Protein AF-A0A967M8I7-F1 (afdb_monomer)

Secondary structure (DSSP, 8-state):
-TTGGGS--SS-------HHHHHHHHHHHHHHHHHHHHHSPTT-EEEEEEEE--GGGHHHHHHHHHHHHHHHT-TT-EEEEEGGGTEEEEEEEE--SSHHHHHHHHHHHHHHHHHHH--

pLDDT: mean 92.65, std 6.09, range [58.19, 98.56]

Mean predicted aligned error: 4.39 Å

Solvent-accessible surface area (backbone atoms only — not comparable to full-atom values): 7204 Å² total; per-residue (Å²): 115,91,63,61,85,77,48,96,60,98,60,86,89,78,88,80,87,53,65,67,64,52,49,51,54,51,49,50,65,70,41,46,64,63,52,52,65,69,67,51,63,87,82,43,46,83,45,78,48,79,49,67,41,62,60,95,45,32,71,60,52,52,54,53,52,51,50,49,28,64,75,65,70,41,86,82,49,48,79,51,70,53,60,89,74,15,29,40,32,36,38,45,77,41,49,73,87,49,70,66,38,45,52,46,51,52,53,47,54,53,53,49,47,48,66,57,66,72,103

Foldseek 3Di:
DVCQVVDPDPDRDDDDPDPVVVVVVVCCVVCPLVVLVVVFDPQWDKDKDKAADDLVCLVVLVVVLVVLCVVLVQPSKDWDDDSVRRMIMIIGGAHDPDPSRVVSVVVSVVVNCCSRVVD

Structure (mmCIF, N/CA/C/O backbone):
data_AF-A0A967M8I7-F1
#
_entry.id   AF-A0A967M8I7-F1
#
loop_
_atom_site.group_PDB
_atom_site.id
_atom_site.type_symbol
_atom_site.label_atom_id
_atom_site.label_alt_id
_atom_site.label_comp_id
_atom_site.label_asym_id
_atom_site.label_entity_id
_atom_site.label_seq_id
_atom_site.pdbx_PDB_ins_code
_atom_site.Cartn_x
_atom_site.Cartn_y
_atom_site.Cartn_z
_atom_site.occupancy
_atom_site.B_iso_or_equiv
_atom_site.auth_seq_id
_atom_site.auth_comp_id
_atom_site.auth_asym_id
_atom_site.auth_atom_id
_atom_site.pdbx_PDB_model_num
ATOM 1 N N . GLU A 1 1 ? 10.145 -13.985 -18.633 1.00 61.84 1 GLU A N 1
ATOM 2 C CA . GLU A 1 1 ? 9.491 -13.583 -1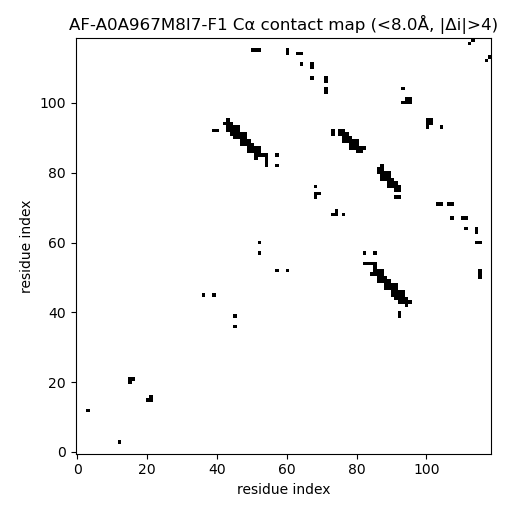9.901 1.00 61.84 1 GLU A CA 1
ATOM 3 C C . GLU A 1 1 ? 8.367 -14.521 -20.333 1.00 61.84 1 GLU A C 1
ATOM 5 O O . GLU A 1 1 ? 7.268 -14.030 -20.526 1.00 61.84 1 GLU A O 1
ATOM 10 N N . ARG A 1 2 ? 8.566 -15.848 -20.392 1.00 73.38 2 ARG A N 1
ATOM 11 C CA . ARG A 1 2 ? 7.523 -16.818 -20.810 1.00 73.38 2 ARG A CA 1
ATOM 12 C C . ARG A 1 2 ? 6.182 -16.768 -20.054 1.00 73.38 2 ARG A C 1
ATOM 14 O O . ARG A 1 2 ? 5.181 -17.173 -20.625 1.00 73.38 2 ARG A O 1
ATOM 21 N N . LEU A 1 3 ? 6.164 -16.286 -18.810 1.00 82.75 3 LEU A N 1
ATOM 22 C CA . LEU A 1 3 ? 4.946 -16.161 -17.995 1.00 82.75 3 LEU A CA 1
ATOM 23 C C . LEU A 1 3 ? 4.138 -14.888 -18.285 1.00 82.75 3 LEU A C 1
ATOM 25 O O . LEU A 1 3 ? 2.949 -14.850 -18.017 1.00 82.75 3 LEU A O 1
ATOM 29 N N . LEU A 1 4 ? 4.752 -13.826 -18.813 1.00 84.19 4 LEU A N 1
ATOM 30 C CA . LEU A 1 4 ? 4.060 -12.538 -18.963 1.00 84.19 4 LEU A CA 1
ATOM 31 C C . LEU A 1 4 ? 2.879 -12.592 -19.945 1.00 84.19 4 LEU A C 1
ATOM 33 O O . LEU A 1 4 ? 1.837 -12.037 -19.609 1.00 84.19 4 LEU A O 1
ATOM 37 N N . PRO A 1 5 ? 2.972 -13.290 -21.098 1.00 84.06 5 PRO A N 1
ATOM 38 C CA . PRO A 1 5 ? 1.846 -13.404 -22.024 1.00 84.06 5 PRO A CA 1
ATOM 39 C C . PRO A 1 5 ? 0.656 -14.196 -21.471 1.00 84.06 5 PRO A C 1
ATOM 41 O O . PRO A 1 5 ? -0.424 -14.132 -22.045 1.00 84.06 5 PRO A O 1
ATOM 44 N N . THR A 1 6 ? 0.844 -14.972 -20.396 1.00 88.38 6 THR A N 1
ATOM 45 C CA . THR A 1 6 ? -0.225 -15.782 -19.792 1.00 88.38 6 THR A CA 1
ATOM 46 C C . THR A 1 6 ? -0.951 -15.056 -18.662 1.00 88.38 6 THR A C 1
ATOM 48 O O . THR A 1 6 ? -1.924 -15.586 -18.133 1.00 88.38 6 THR A O 1
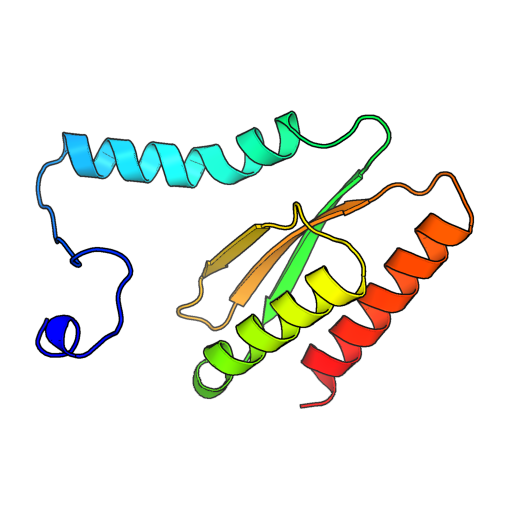ATOM 51 N N . LEU A 1 7 ? -0.473 -13.876 -18.253 1.00 89.31 7 LEU A N 1
ATOM 52 C CA . LEU A 1 7 ? -1.078 -13.097 -17.177 1.00 89.31 7 LEU A CA 1
ATOM 53 C C . LEU A 1 7 ? -2.129 -12.122 -17.736 1.00 89.31 7 LEU A C 1
ATOM 55 O O . LEU A 1 7 ? -1.903 -11.524 -18.791 1.00 89.31 7 LEU A O 1
ATOM 59 N N . PRO A 1 8 ? -3.251 -11.903 -17.027 1.00 91.00 8 PRO A N 1
ATOM 60 C CA . PRO A 1 8 ? -4.276 -10.937 -17.413 1.00 91.00 8 PRO A CA 1
ATOM 61 C C . PRO A 1 8 ? -3.824 -9.508 -17.069 1.00 91.00 8 PRO A C 1
ATOM 63 O O . PRO A 1 8 ? -4.298 -8.894 -16.116 1.00 91.00 8 PRO A O 1
ATOM 66 N N . LEU A 1 9 ? -2.845 -8.988 -17.806 1.00 90.00 9 LEU A N 1
ATOM 67 C CA . LEU A 1 9 ? -2.299 -7.652 -17.574 1.00 90.00 9 LEU A CA 1
ATOM 68 C C . LEU A 1 9 ? -3.213 -6.570 -18.170 1.00 90.00 9 LEU A C 1
ATOM 70 O O . LEU A 1 9 ? -3.721 -6.723 -19.278 1.00 90.00 9 LEU A O 1
ATOM 74 N N . LEU A 1 10 ? -3.352 -5.436 -17.473 1.00 90.81 10 LEU A N 1
ATOM 75 C CA . LEU A 1 10 ? -4.072 -4.257 -17.985 1.00 90.81 10 LEU A CA 1
ATOM 76 C C . LEU A 1 10 ? -3.386 -3.623 -19.208 1.00 90.81 10 LEU A C 1
ATOM 78 O O . LEU A 1 10 ? -4.036 -2.965 -20.015 1.00 90.81 10 LEU A O 1
ATOM 82 N N . ALA A 1 11 ? -2.072 -3.809 -19.333 1.00 90.06 11 ALA A N 1
ATOM 83 C CA . ALA A 1 11 ? -1.262 -3.360 -20.457 1.00 90.06 11 ALA A CA 1
ATOM 84 C C . ALA A 1 11 ? -0.100 -4.344 -20.695 1.00 90.06 11 ALA A C 1
ATOM 86 O O . ALA A 1 11 ? 0.299 -5.047 -19.759 1.00 90.06 11 ALA A O 1
ATOM 87 N N . PRO A 1 12 ? 0.475 -4.402 -21.911 1.00 88.38 12 PRO A N 1
ATOM 88 C CA . PRO A 1 12 ? 1.631 -5.248 -22.192 1.00 88.38 12 PRO A CA 1
ATOM 89 C C . PRO A 1 12 ? 2.807 -4.973 -21.243 1.00 88.38 12 PRO A C 1
ATOM 91 O O . PRO A 1 12 ? 3.179 -3.824 -21.006 1.00 88.38 12 PRO A O 1
ATOM 94 N N . ALA A 1 13 ? 3.425 -6.035 -20.718 1.00 89.56 13 ALA A N 1
ATOM 95 C CA . ALA A 1 13 ? 4.651 -5.915 -19.935 1.00 89.56 13 ALA A CA 1
ATOM 96 C C . ALA A 1 13 ? 5.847 -5.634 -20.859 1.00 89.56 13 ALA A C 1
ATOM 98 O O . ALA A 1 13 ? 6.354 -6.534 -21.527 1.00 89.56 13 ALA A O 1
ATOM 99 N N . GLU A 1 14 ? 6.307 -4.385 -20.876 1.00 88.19 14 GLU A N 1
ATOM 100 C CA . GLU A 1 14 ? 7.467 -3.948 -21.655 1.00 88.19 14 GLU A CA 1
ATOM 101 C C . GLU A 1 14 ? 8.710 -3.799 -20.771 1.00 88.19 14 GLU A C 1
ATOM 103 O O . GLU A 1 14 ? 8.727 -3.019 -19.816 1.00 88.19 14 GLU A O 1
ATOM 108 N N . PHE A 1 15 ? 9.791 -4.493 -21.126 1.00 89.81 15 PHE A N 1
ATOM 109 C CA . PHE A 1 15 ? 11.107 -4.231 -20.546 1.00 89.81 15 PHE A CA 1
ATOM 110 C C . PHE A 1 15 ? 11.815 -3.124 -21.325 1.00 89.81 15 PHE A C 1
ATOM 112 O O . PHE A 1 15 ? 11.762 -3.084 -22.552 1.00 89.81 15 PHE A O 1
ATOM 119 N N . THR A 1 16 ? 12.529 -2.247 -20.619 1.00 92.44 16 THR A N 1
ATOM 120 C CA . THR A 1 16 ? 13.294 -1.163 -21.244 1.00 92.44 16 THR A CA 1
ATOM 121 C C . THR A 1 16 ? 14.725 -1.094 -20.719 1.00 92.44 16 THR A C 1
ATOM 123 O O . THR A 1 16 ? 14.982 -1.277 -19.527 1.00 92.44 16 THR A O 1
ATOM 126 N N . ARG A 1 17 ? 15.660 -0.803 -21.630 1.00 96.25 17 ARG A N 1
ATOM 127 C CA . ARG A 1 17 ? 17.057 -0.442 -21.336 1.00 96.25 17 ARG A CA 1
ATOM 128 C C . ARG A 1 17 ? 17.348 1.044 -21.580 1.00 96.25 17 ARG A C 1
ATOM 130 O O . ARG A 1 17 ? 18.488 1.462 -21.426 1.00 96.25 17 ARG A O 1
ATOM 137 N N . ASP A 1 18 ? 16.338 1.819 -21.969 1.00 98.00 18 ASP A N 1
ATOM 138 C CA . ASP A 1 18 ? 16.449 3.265 -22.156 1.00 98.00 18 ASP A CA 1
ATOM 139 C C . ASP A 1 18 ? 16.615 3.959 -20.797 1.00 98.00 18 ASP A C 1
ATOM 141 O O . ASP A 1 18 ? 15.736 3.884 -19.931 1.00 98.00 18 ASP A O 1
ATOM 145 N N . ALA A 1 19 ? 17.753 4.630 -20.622 1.00 97.94 19 ALA A N 1
ATOM 146 C CA . ALA A 1 19 ? 18.118 5.307 -19.388 1.00 97.94 19 ALA A CA 1
ATOM 147 C C . ALA A 1 19 ? 17.147 6.443 -19.024 1.00 97.94 19 ALA A C 1
ATOM 149 O O . ALA A 1 19 ? 16.854 6.628 -17.841 1.00 97.94 19 ALA A O 1
ATOM 150 N N . GLU A 1 20 ? 16.606 7.175 -20.003 1.00 98.00 20 GLU A N 1
ATOM 151 C CA . GLU A 1 20 ? 15.661 8.266 -19.742 1.00 98.00 20 GLU A CA 1
ATOM 152 C C . GLU A 1 20 ? 14.324 7.715 -19.244 1.00 98.00 20 GLU A C 1
ATOM 154 O O . GLU A 1 20 ? 13.797 8.165 -18.219 1.00 98.00 20 GLU A O 1
ATOM 159 N N . ARG A 1 21 ? 13.810 6.666 -19.901 1.00 96.44 21 ARG A N 1
ATOM 160 C CA . ARG A 1 21 ? 12.573 5.986 -19.484 1.00 96.44 21 ARG A CA 1
ATOM 161 C C . ARG A 1 21 ? 12.716 5.355 -18.095 1.00 96.44 21 ARG A C 1
ATOM 163 O O . ARG A 1 21 ? 11.818 5.487 -17.263 1.00 96.44 21 ARG A O 1
ATOM 170 N N . GLN A 1 22 ? 13.855 4.725 -17.804 1.00 96.44 22 GLN A N 1
ATOM 171 C CA . GLN A 1 22 ? 14.155 4.194 -16.468 1.00 96.44 22 GLN A CA 1
ATOM 172 C C . GLN A 1 22 ? 14.207 5.301 -15.404 1.00 96.44 22 GLN A C 1
ATOM 174 O O . GLN A 1 22 ? 13.619 5.152 -14.328 1.00 96.44 22 GLN A O 1
ATOM 179 N N . ALA A 1 23 ? 14.863 6.428 -15.698 1.00 96.88 23 ALA A N 1
ATOM 180 C CA . ALA A 1 23 ? 14.935 7.567 -14.787 1.00 96.88 23 ALA A CA 1
ATOM 181 C C . ALA A 1 23 ? 13.545 8.157 -14.496 1.00 96.88 23 ALA 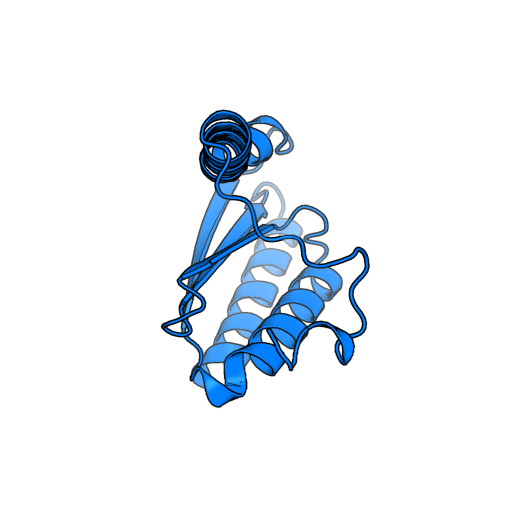A C 1
ATOM 183 O O . ALA A 1 23 ? 13.244 8.482 -13.343 1.00 96.88 23 ALA A O 1
ATOM 184 N N . ALA A 1 24 ? 12.673 8.235 -15.507 1.00 95.75 24 ALA A N 1
ATOM 185 C CA . ALA A 1 24 ? 11.291 8.676 -15.345 1.00 95.75 24 ALA A CA 1
ATOM 186 C C . ALA A 1 24 ? 10.499 7.759 -14.395 1.00 95.75 24 ALA A C 1
ATOM 188 O O . ALA A 1 24 ? 9.881 8.249 -13.448 1.00 95.75 24 ALA A O 1
ATOM 189 N N . PHE A 1 25 ? 10.578 6.433 -14.562 1.00 93.62 25 PHE A N 1
ATOM 190 C CA . PHE A 1 25 ? 9.939 5.489 -13.633 1.00 93.62 25 PHE A CA 1
ATOM 191 C C . PHE A 1 25 ? 10.479 5.614 -12.207 1.00 93.62 25 PHE A C 1
ATOM 193 O O . PHE A 1 25 ? 9.717 5.571 -11.238 1.00 93.62 25 PHE A O 1
ATOM 200 N N . TRP A 1 26 ? 11.786 5.839 -12.057 1.00 94.81 26 TRP A N 1
ATOM 201 C CA . TRP A 1 26 ? 12.386 6.043 -10.742 1.00 94.81 26 TRP A CA 1
ATOM 202 C C . TRP A 1 26 ? 11.921 7.336 -10.076 1.00 94.81 26 TRP A C 1
ATOM 204 O O . TRP A 1 26 ? 11.704 7.365 -8.863 1.00 94.81 26 TRP A O 1
ATOM 214 N N . ARG A 1 27 ? 11.714 8.393 -10.867 1.00 95.38 27 ARG A N 1
ATOM 215 C CA . ARG A 1 27 ? 11.122 9.645 -10.394 1.00 95.38 27 ARG A CA 1
ATOM 216 C C . ARG A 1 27 ? 9.688 9.435 -9.909 1.00 95.38 27 ARG A C 1
ATOM 218 O O . ARG A 1 27 ? 9.370 9.923 -8.831 1.00 95.38 27 ARG A O 1
ATOM 225 N N . VAL A 1 28 ? 8.864 8.681 -10.643 1.00 91.75 28 VAL A N 1
ATOM 226 C CA . VAL A 1 28 ? 7.495 8.334 -10.213 1.00 91.75 28 VAL A CA 1
ATOM 227 C C . VAL A 1 28 ? 7.523 7.576 -8.886 1.00 91.75 28 VAL A C 1
ATOM 229 O O . VAL A 1 28 ? 6.886 8.006 -7.929 1.00 91.75 28 VAL A O 1
ATOM 232 N N . ARG A 1 29 ? 8.330 6.510 -8.779 1.00 90.94 29 ARG A N 1
ATOM 233 C CA . ARG A 1 29 ? 8.444 5.725 -7.537 1.00 90.94 29 ARG A CA 1
ATOM 234 C C . ARG A 1 29 ? 8.859 6.585 -6.340 1.00 90.94 29 ARG A C 1
ATOM 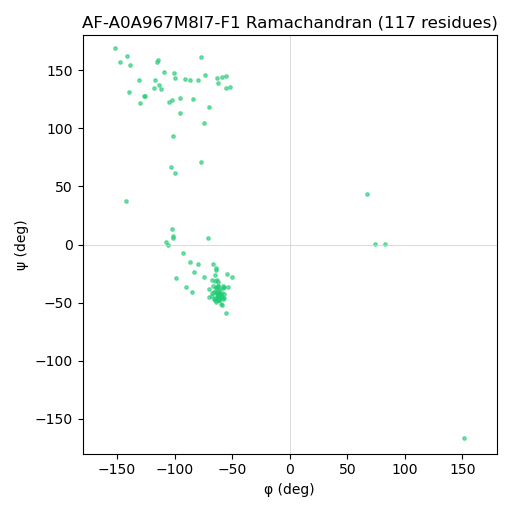236 O O . ARG A 1 29 ? 8.265 6.471 -5.275 1.00 90.94 29 ARG A O 1
ATOM 243 N N . LYS A 1 30 ? 9.873 7.445 -6.501 1.00 91.06 30 LYS A N 1
ATOM 244 C CA . LYS A 1 30 ? 10.340 8.351 -5.433 1.00 91.06 30 LYS A CA 1
ATOM 245 C C . LYS A 1 30 ? 9.316 9.432 -5.082 1.00 91.06 30 LYS A C 1
ATOM 247 O O . LYS A 1 30 ? 9.286 9.891 -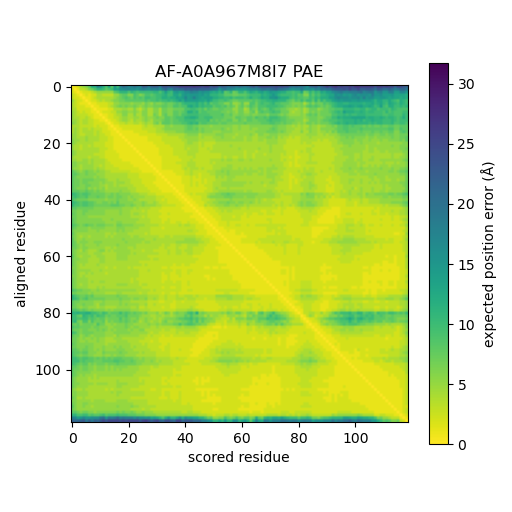3.946 1.00 91.06 30 LYS A O 1
ATOM 252 N N . GLY A 1 31 ? 8.518 9.855 -6.060 1.00 91.56 31 GLY A N 1
ATOM 253 C CA . GLY A 1 31 ? 7.503 10.890 -5.906 1.00 91.56 31 GLY A CA 1
ATOM 254 C C . GLY A 1 31 ? 6.205 10.408 -5.261 1.00 91.56 31 GLY A C 1
ATOM 255 O O . GLY A 1 31 ? 5.453 11.242 -4.777 1.00 91.56 31 GLY A O 1
ATOM 256 N N . LEU A 1 32 ? 5.950 9.097 -5.207 1.00 88.50 32 LEU A N 1
ATOM 257 C CA . LEU A 1 32 ? 4.662 8.548 -4.770 1.00 88.50 32 LEU A CA 1
ATOM 258 C C . LEU A 1 32 ? 4.239 9.040 -3.374 1.00 88.50 32 LEU A C 1
ATOM 260 O O . LEU A 1 32 ? 3.204 9.685 -3.237 1.00 88.50 32 LEU A O 1
ATOM 264 N N . ILE A 1 33 ? 5.062 8.788 -2.352 1.00 89.44 33 ILE A N 1
ATOM 265 C CA . ILE A 1 33 ? 4.773 9.177 -0.962 1.00 89.44 33 ILE A CA 1
ATOM 266 C C . ILE A 1 33 ? 4.577 10.697 -0.816 1.00 89.44 33 ILE A C 1
ATOM 268 O O . ILE A 1 33 ? 3.546 11.095 -0.273 1.00 89.44 33 ILE A O 1
ATOM 272 N N . PRO A 1 34 ? 5.492 11.574 -1.288 1.00 90.69 34 PRO A N 1
ATOM 273 C CA . PRO A 1 34 ? 5.289 13.015 -1.150 1.00 90.69 34 PRO A CA 1
ATOM 274 C C . PRO A 1 34 ? 4.084 13.528 -1.948 1.00 90.69 34 PRO A C 1
ATOM 276 O O . PRO A 1 34 ? 3.429 14.464 -1.493 1.00 90.69 34 PRO A O 1
ATOM 279 N N . SER A 1 35 ? 3.747 12.919 -3.090 1.00 89.94 35 SER A N 1
ATOM 280 C CA . SER A 1 35 ? 2.535 13.260 -3.842 1.00 89.94 35 SER A CA 1
ATOM 281 C C . SER A 1 35 ? 1.268 12.952 -3.047 1.00 89.94 35 SER A C 1
ATOM 283 O O . SER A 1 35 ? 0.431 13.838 -2.893 1.00 89.94 35 SER A O 1
ATOM 285 N N . VAL A 1 36 ? 1.145 11.751 -2.473 1.00 87.69 36 VAL A N 1
ATOM 286 C CA . VAL A 1 36 ? -0.023 11.395 -1.644 1.00 87.69 36 VAL A CA 1
ATOM 287 C C . VAL A 1 36 ? -0.065 12.232 -0.368 1.00 87.69 36 VAL A C 1
ATOM 289 O O . VAL A 1 36 ? -1.109 12.770 -0.007 1.00 87.69 36 VAL A O 1
ATOM 292 N N . GLY A 1 37 ? 1.087 12.454 0.268 1.00 90.44 37 GLY A N 1
ATOM 293 C CA . GLY A 1 37 ? 1.194 13.327 1.435 1.00 90.44 37 GLY A CA 1
ATOM 294 C C . GLY A 1 37 ? 0.730 14.757 1.162 1.00 90.44 37 GLY A C 1
ATOM 295 O O . GLY A 1 37 ? 0.113 15.366 2.035 1.00 90.44 37 GLY A O 1
ATOM 296 N N . ALA A 1 38 ? 0.978 15.285 -0.039 1.00 90.69 38 ALA A N 1
ATOM 297 C CA . ALA A 1 38 ? 0.501 16.602 -0.456 1.00 90.69 38 ALA A CA 1
ATOM 298 C C . ALA A 1 38 ? -1.004 16.632 -0.779 1.00 90.69 38 ALA A C 1
ATOM 300 O O . ALA A 1 38 ? -1.625 17.684 -0.638 1.00 90.69 38 ALA A O 1
ATOM 301 N N . MET A 1 39 ? -1.582 15.505 -1.204 1.00 88.31 39 MET A N 1
ATOM 302 C CA . MET A 1 39 ? -2.999 15.383 -1.566 1.00 88.31 39 MET A CA 1
ATOM 303 C C . MET A 1 39 ? -3.920 15.077 -0.380 1.00 88.31 39 MET A C 1
ATOM 305 O O . MET A 1 39 ? -5.132 15.239 -0.516 1.00 88.31 39 MET A O 1
ATOM 309 N N . ARG A 1 40 ? -3.372 14.654 0.768 1.00 91.19 40 ARG A N 1
ATOM 310 C CA . ARG A 1 40 ? -4.177 14.302 1.944 1.00 91.19 40 ARG A CA 1
ATOM 311 C C . ARG A 1 40 ? -5.101 15.446 2.371 1.00 91.19 40 ARG A C 1
ATOM 313 O O . ARG A 1 40 ? -4.728 16.624 2.324 1.00 91.19 40 ARG A O 1
ATOM 320 N N . ALA A 1 41 ? -6.280 15.087 2.867 1.00 90.69 41 ALA A N 1
ATOM 321 C CA . ALA A 1 41 ? -7.218 16.056 3.415 1.00 90.69 41 ALA A CA 1
ATOM 322 C C . ALA A 1 41 ? -6.601 16.850 4.585 1.00 90.69 41 ALA A C 1
ATOM 324 O O . ALA A 1 41 ? -5.824 16.340 5.392 1.00 90.69 41 ALA A O 1
ATOM 325 N N . ARG A 1 42 ? -6.944 18.137 4.702 1.00 92.12 42 ARG A N 1
ATOM 326 C CA . ARG A 1 42 ? -6.516 18.939 5.859 1.00 92.12 42 ARG A CA 1
ATOM 327 C C . ARG A 1 42 ? -7.123 18.370 7.140 1.00 92.12 42 ARG A C 1
ATOM 329 O O . ARG A 1 4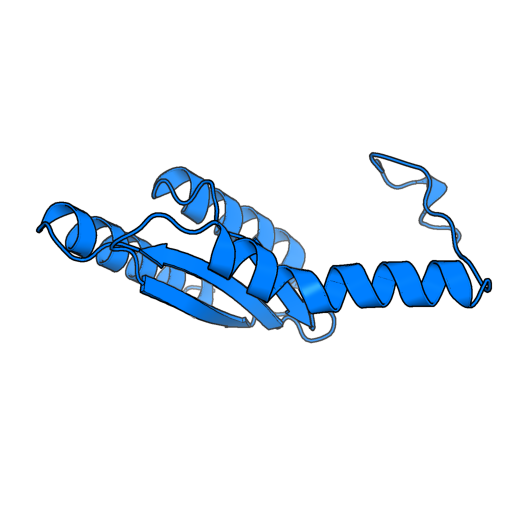2 ? -8.269 17.944 7.141 1.00 92.12 42 ARG A O 1
ATOM 336 N N . GLY A 1 43 ? -6.360 18.418 8.230 1.00 92.50 43 GLY A N 1
ATOM 337 C CA . GLY A 1 43 ? -6.793 17.879 9.522 1.00 92.50 43 GLY A CA 1
ATOM 338 C C . GLY A 1 43 ? -6.586 16.370 9.680 1.00 92.50 43 GLY A C 1
ATOM 339 O O . GLY A 1 43 ? -6.877 15.851 10.755 1.00 92.50 43 GLY A O 1
ATOM 340 N N . THR A 1 44 ? -6.044 15.679 8.668 1.00 95.00 44 THR A N 1
ATOM 341 C CA . THR A 1 44 ? -5.663 14.268 8.782 1.00 95.00 44 THR A CA 1
ATOM 342 C C . THR A 1 44 ? -4.162 14.092 9.024 1.00 95.00 44 THR A C 1
ATOM 344 O O . THR A 1 44 ? -3.302 14.814 8.493 1.00 95.00 44 THR A O 1
ATOM 347 N N . SER A 1 45 ? -3.855 13.098 9.848 1.00 94.75 45 SER A N 1
ATOM 348 C CA . SER A 1 45 ? -2.528 12.523 10.018 1.00 94.75 45 SER A CA 1
ATOM 349 C C . SER A 1 45 ? -2.171 11.676 8.803 1.00 94.75 45 SER A C 1
ATOM 351 O O . SER A 1 45 ? -3.031 11.032 8.207 1.00 94.75 45 SER A O 1
ATOM 353 N N . PHE A 1 46 ? -0.889 11.672 8.454 1.00 94.31 46 PHE A N 1
ATOM 354 C CA . PHE A 1 46 ? -0.325 10.816 7.417 1.00 94.31 46 PHE A CA 1
ATOM 355 C C . PHE A 1 46 ? 0.383 9.650 8.104 1.00 94.31 46 PHE A C 1
ATOM 357 O O . PHE A 1 46 ? 1.525 9.798 8.543 1.00 94.31 46 PHE A O 1
ATOM 364 N N . ILE A 1 47 ? -0.329 8.540 8.286 1.00 95.19 47 ILE A N 1
ATOM 365 C CA . ILE A 1 47 ? 0.154 7.389 9.054 1.00 95.19 47 ILE A CA 1
ATOM 366 C C . ILE A 1 47 ? 0.762 6.391 8.080 1.00 95.19 47 ILE A C 1
ATOM 368 O O . ILE A 1 47 ? 0.109 6.016 7.112 1.00 95.19 47 ILE A O 1
ATOM 372 N N . ILE A 1 48 ? 2.008 5.994 8.330 1.00 94.56 48 ILE A N 1
ATOM 373 C CA . ILE A 1 48 ? 2.694 4.946 7.574 1.00 94.56 48 ILE A CA 1
ATOM 374 C C . ILE A 1 48 ? 2.719 3.706 8.455 1.00 94.56 48 ILE A C 1
ATOM 376 O O . ILE A 1 48 ? 3.269 3.756 9.552 1.00 94.56 48 ILE A O 1
ATOM 380 N N . GLU A 1 49 ? 2.159 2.619 7.950 1.00 95.56 49 GLU A N 1
ATOM 381 C CA . GLU A 1 49 ? 2.130 1.323 8.618 1.00 95.56 49 GLU A CA 1
ATOM 382 C C . GLU A 1 49 ? 2.943 0.296 7.833 1.00 95.56 49 GLU A C 1
ATOM 384 O O . GLU A 1 49 ? 3.193 0.458 6.633 1.00 95.56 49 GLU A O 1
ATOM 389 N N . ASP A 1 50 ? 3.360 -0.758 8.530 1.00 94.94 50 ASP A N 1
ATOM 390 C CA . ASP A 1 50 ? 4.220 -1.806 7.993 1.00 94.94 50 ASP A CA 1
ATOM 391 C C . ASP A 1 50 ? 3.778 -3.195 8.466 1.00 94.94 50 ASP A C 1
ATOM 393 O O . ASP A 1 50 ? 3.568 -3.421 9.658 1.00 94.94 50 ASP A O 1
ATOM 397 N N . VAL A 1 51 ? 3.655 -4.133 7.526 1.00 95.06 51 VAL A N 1
ATOM 398 C CA . VAL A 1 51 ? 3.290 -5.529 7.780 1.00 95.06 51 VAL A CA 1
ATOM 399 C C . VAL A 1 51 ? 4.129 -6.472 6.924 1.00 95.06 51 VAL A C 1
ATOM 401 O O . VAL A 1 51 ? 4.614 -6.124 5.846 1.00 95.06 51 VAL A O 1
ATOM 404 N N . VAL A 1 52 ? 4.302 -7.702 7.398 1.00 94.56 52 VAL A N 1
ATOM 405 C CA . VAL A 1 52 ? 5.024 -8.748 6.669 1.00 94.56 52 VAL A CA 1
ATOM 406 C C . VAL A 1 52 ? 4.133 -9.971 6.557 1.00 94.56 52 VAL A C 1
ATOM 408 O O . VAL A 1 52 ? 3.634 -10.470 7.561 1.00 94.56 52 VAL A O 1
ATOM 411 N N . PHE A 1 53 ? 3.977 -10.470 5.335 1.00 93.50 53 PHE A N 1
ATOM 412 C CA . PHE A 1 53 ? 3.337 -11.750 5.051 1.00 93.50 53 PHE A CA 1
ATOM 413 C C . PHE A 1 53 ? 4.389 -12.760 4.580 1.00 93.50 53 PHE A C 1
ATOM 415 O O . PHE A 1 53 ? 5.339 -12.367 3.899 1.00 93.50 53 PHE A O 1
ATOM 422 N N . PRO A 1 54 ? 4.226 -14.067 4.851 1.00 93.94 54 PRO A N 1
ATOM 423 C CA . PRO A 1 54 ? 4.968 -15.090 4.118 1.00 93.94 54 PRO A CA 1
ATOM 424 C C . PRO A 1 54 ? 4.804 -14.874 2.607 1.00 93.94 54 PRO A C 1
ATOM 426 O O . PRO A 1 54 ? 3.695 -14.610 2.136 1.00 93.94 54 PRO A O 1
ATOM 429 N N . VAL A 1 55 ? 5.891 -14.967 1.836 1.00 92.75 55 VAL A N 1
ATOM 430 C CA . VAL A 1 55 ? 5.900 -14.611 0.401 1.00 92.75 55 VAL A CA 1
ATOM 431 C C . VAL A 1 55 ? 4.875 -15.434 -0.386 1.00 92.75 55 VAL A C 1
ATOM 433 O O . VAL A 1 55 ? 4.188 -14.912 -1.262 1.00 92.75 55 VAL A O 1
ATOM 436 N N . GLU A 1 56 ? 4.710 -16.704 -0.029 1.00 93.69 56 GLU A N 1
ATOM 437 C CA . GLU A 1 56 ? 3.722 -17.627 -0.585 1.00 93.69 56 GLU A CA 1
ATOM 438 C C . GLU A 1 56 ? 2.262 -17.225 -0.311 1.00 93.69 56 GLU A C 1
ATOM 440 O O . GLU A 1 56 ? 1.371 -17.634 -1.052 1.00 93.69 56 GLU A O 1
ATOM 445 N N . ARG A 1 57 ? 2.009 -16.406 0.718 1.00 93.06 57 ARG A N 1
ATOM 446 C CA . ARG A 1 57 ? 0.684 -15.873 1.081 1.00 93.06 57 ARG A CA 1
ATOM 447 C C . ARG A 1 57 ? 0.515 -14.400 0.713 1.00 93.06 57 ARG A C 1
ATOM 449 O O . ARG A 1 57 ? -0.561 -13.848 0.923 1.00 93.06 57 ARG A O 1
ATOM 456 N N . LEU A 1 58 ? 1.535 -13.762 0.136 1.00 92.50 58 LEU A N 1
ATOM 457 C CA . LEU A 1 58 ? 1.538 -12.323 -0.122 1.00 92.50 58 LEU A CA 1
ATOM 458 C C . LEU A 1 58 ? 0.355 -11.873 -0.986 1.00 92.50 58 LEU A C 1
ATOM 460 O O . LEU A 1 58 ? -0.260 -10.856 -0.690 1.00 92.50 58 LEU A O 1
ATOM 464 N N . ALA A 1 59 ? 0.016 -12.624 -2.037 1.00 91.75 59 ALA A N 1
ATOM 465 C CA . ALA A 1 59 ? -1.094 -12.269 -2.922 1.00 91.75 59 ALA A CA 1
ATOM 466 C C . ALA A 1 59 ? -2.444 -12.239 -2.182 1.00 91.75 59 ALA A C 1
ATOM 468 O O . ALA A 1 59 ? -3.228 -11.312 -2.373 1.00 91.75 59 ALA A O 1
ATOM 469 N N . GLU A 1 60 ? -2.691 -13.222 -1.311 1.00 94.38 60 GLU A N 1
ATOM 470 C CA . GLU A 1 60 ? -3.887 -13.265 -0.462 1.00 94.38 60 GLU A CA 1
ATOM 471 C C . GLU A 1 60 ? -3.866 -12.132 0.570 1.00 94.38 60 GLU A C 1
ATOM 473 O O . GLU A 1 60 ? -4.861 -11.428 0.725 1.00 94.38 60 GLU A O 1
ATOM 478 N N . GLY A 1 61 ? -2.715 -11.901 1.214 1.00 94.31 61 GLY A N 1
ATOM 479 C CA . GLY A 1 61 ? -2.536 -10.820 2.185 1.00 94.31 61 GLY A CA 1
ATOM 480 C C . GLY A 1 61 ? -2.800 -9.435 1.590 1.00 94.31 61 GLY A C 1
ATOM 481 O O . GLY A 1 61 ? -3.484 -8.627 2.210 1.00 94.31 61 GLY A O 1
ATOM 482 N N . VAL A 1 62 ? -2.334 -9.173 0.362 1.00 94.19 62 VAL A N 1
ATOM 483 C CA . VAL A 1 62 ? -2.622 -7.922 -0.363 1.00 94.19 62 VAL A CA 1
ATOM 484 C C . VAL A 1 62 ? -4.117 -7.780 -0.637 1.00 94.19 62 VAL A C 1
ATOM 486 O O . VAL A 1 62 ? -4.674 -6.718 -0.373 1.00 94.19 62 VAL A O 1
ATOM 489 N N . ALA A 1 63 ? -4.773 -8.827 -1.145 1.00 95.25 63 ALA A N 1
ATOM 490 C CA . ALA A 1 63 ? -6.195 -8.770 -1.478 1.00 95.25 63 ALA A CA 1
ATOM 491 C C . ALA A 1 63 ? -7.070 -8.526 -0.235 1.00 95.25 63 ALA A C 1
ATOM 493 O O . ALA A 1 63 ? -7.993 -7.713 -0.274 1.00 95.25 63 ALA A O 1
ATOM 494 N N . GLU A 1 64 ? -6.761 -9.185 0.884 1.00 96.38 64 GLU A N 1
ATOM 495 C CA . GLU A 1 64 ? -7.480 -8.984 2.145 1.00 96.38 64 GLU A CA 1
ATOM 496 C C . GLU A 1 64 ? -7.187 -7.611 2.763 1.00 96.38 64 GLU A C 1
ATOM 498 O O . GLU A 1 64 ? -8.108 -6.958 3.251 1.00 96.38 64 GLU A O 1
ATOM 503 N N . LEU A 1 65 ? -5.945 -7.121 2.679 1.00 96.88 65 LEU A N 1
ATOM 504 C CA . LEU A 1 65 ? -5.596 -5.766 3.110 1.00 96.88 65 LEU A CA 1
ATOM 505 C C . LEU A 1 65 ? -6.371 -4.703 2.314 1.00 96.88 65 LEU A C 1
ATOM 507 O O . LEU A 1 65 ? -6.897 -3.761 2.903 1.00 96.88 65 LEU A O 1
ATOM 511 N N . GLN A 1 66 ? -6.501 -4.875 0.995 1.00 96.31 66 GLN A N 1
ATOM 512 C CA . GLN A 1 66 ? -7.327 -3.993 0.163 1.00 96.31 66 GLN A CA 1
ATOM 513 C C . GLN A 1 66 ? -8.801 -4.033 0.580 1.00 96.31 66 GLN A C 1
ATOM 515 O O . GLN A 1 66 ? -9.418 -2.983 0.736 1.00 96.31 66 GLN A O 1
ATOM 520 N N . ALA A 1 67 ? -9.342 -5.221 0.867 1.00 97.69 67 ALA A N 1
ATOM 521 C CA . ALA A 1 67 ? -10.706 -5.352 1.374 1.00 97.69 67 ALA A CA 1
ATOM 522 C C . ALA A 1 67 ? -10.903 -4.670 2.743 1.00 97.69 67 ALA A C 1
ATOM 524 O O . ALA A 1 67 ? -11.995 -4.175 3.031 1.00 97.69 67 ALA A O 1
ATOM 525 N N . LEU A 1 68 ? -9.868 -4.610 3.593 1.00 98.00 68 LEU A N 1
ATOM 526 C CA . LEU A 1 68 ? -9.914 -3.817 4.824 1.00 98.00 68 LEU A CA 1
ATOM 527 C C . LEU A 1 68 ? -9.961 -2.315 4.527 1.00 98.00 68 LEU A C 1
ATOM 529 O O . LEU A 1 68 ? -10.744 -1.616 5.166 1.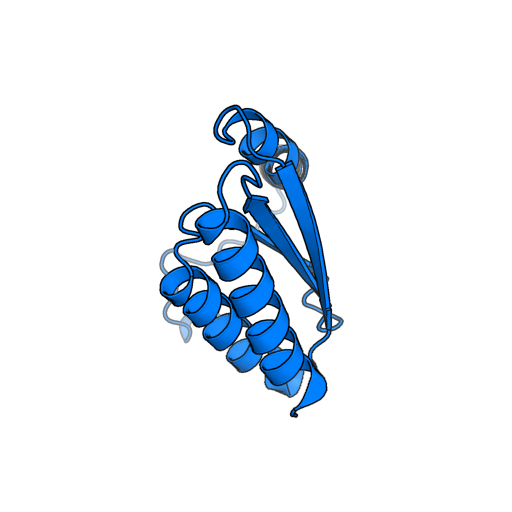00 98.00 68 LEU A O 1
ATOM 533 N N . PHE A 1 69 ? -9.191 -1.806 3.561 1.00 98.00 69 PHE A N 1
ATOM 534 C CA . PHE A 1 69 ? -9.298 -0.393 3.176 1.00 98.00 69 PHE A CA 1
ATOM 535 C C . PHE A 1 69 ? -10.715 -0.043 2.727 1.00 98.00 69 PHE A C 1
ATOM 537 O O . PHE A 1 69 ? -11.286 0.912 3.253 1.00 98.00 69 PHE A O 1
ATOM 544 N N . ASP A 1 70 ? -11.317 -0.867 1.868 1.00 97.62 70 ASP A N 1
ATOM 545 C CA . ASP A 1 70 ? -12.694 -0.672 1.404 1.00 97.62 70 ASP A CA 1
ATOM 546 C C . ASP A 1 70 ? -13.691 -0.713 2.574 1.00 97.62 70 ASP A C 1
ATOM 548 O O . ASP A 1 70 ? -14.557 0.151 2.712 1.00 97.62 70 ASP A O 1
ATOM 552 N N . ARG A 1 71 ? -13.548 -1.695 3.476 1.00 98.12 71 ARG A N 1
ATOM 553 C CA . ARG A 1 71 ? -14.437 -1.867 4.637 1.00 98.12 71 ARG A CA 1
ATOM 554 C C . ARG A 1 71 ? -14.403 -0.675 5.596 1.00 98.12 71 ARG A C 1
ATOM 556 O O . ARG A 1 71 ? -15.431 -0.361 6.195 1.00 98.12 71 ARG A O 1
ATOM 563 N N . TYR A 1 72 ? -13.239 -0.053 5.775 1.00 97.94 72 TYR A N 1
ATOM 564 C CA . TYR A 1 72 ? -13.042 1.068 6.699 1.00 97.94 72 TYR A CA 1
ATOM 565 C C . TYR A 1 72 ? -13.014 2.439 5.994 1.00 97.94 72 TYR A C 1
ATOM 567 O O . TYR A 1 72 ? -12.816 3.461 6.654 1.00 97.94 72 TYR A O 1
ATOM 575 N N . GLY A 1 73 ? -13.273 2.494 4.683 1.00 96.06 73 GLY A N 1
ATOM 576 C CA . GLY A 1 73 ? -13.367 3.738 3.914 1.00 96.06 73 GLY A CA 1
ATOM 577 C C . GLY A 1 73 ? -12.037 4.488 3.800 1.00 96.06 73 GLY A C 1
ATOM 578 O O . GLY A 1 73 ? -11.990 5.703 4.010 1.00 96.06 73 GLY A O 1
ATOM 579 N N . TYR A 1 74 ? -10.952 3.762 3.532 1.00 95.69 74 TYR A N 1
ATOM 580 C CA . TYR A 1 74 ? -9.637 4.316 3.202 1.00 95.69 74 TYR A CA 1
ATOM 581 C C . TYR A 1 74 ? -9.402 4.291 1.685 1.00 95.69 74 TYR A C 1
ATOM 583 O O . TYR A 1 74 ? -8.472 3.652 1.196 1.00 95.69 74 TYR A O 1
ATOM 591 N N . ASP A 1 75 ? -10.250 5.001 0.939 1.00 90.31 75 ASP A N 1
ATOM 592 C CA . ASP A 1 75 ? -10.240 5.023 -0.535 1.00 90.31 75 ASP A CA 1
ATOM 593 C C . ASP A 1 75 ? -8.957 5.633 -1.134 1.00 90.31 75 ASP A C 1
ATOM 595 O O . ASP A 1 75 ? -8.638 5.431 -2.306 1.00 90.31 75 ASP A O 1
ATOM 599 N N . ASP A 1 76 ? -8.225 6.414 -0.337 1.00 88.62 76 ASP A N 1
ATOM 600 C CA . ASP A 1 76 ? -6.973 7.072 -0.707 1.00 88.62 76 ASP A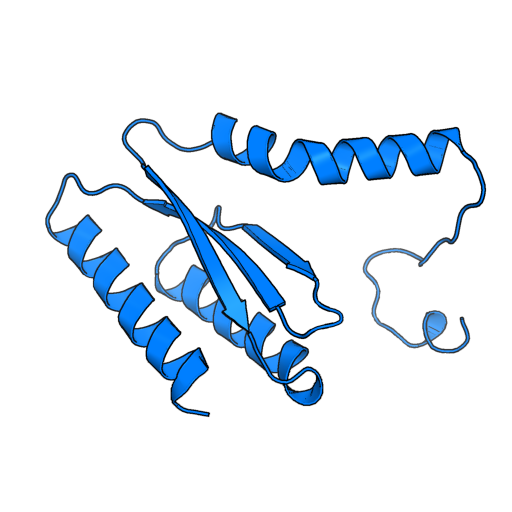 CA 1
ATOM 601 C C . ASP A 1 76 ? -5.725 6.349 -0.173 1.00 88.62 76 ASP A C 1
ATOM 603 O O . ASP A 1 76 ? -4.607 6.862 -0.311 1.00 88.62 76 ASP A O 1
ATOM 607 N N . ALA A 1 77 ? -5.894 5.157 0.411 1.00 92.56 77 ALA A N 1
ATOM 608 C CA . ALA A 1 77 ? -4.777 4.346 0.859 1.00 92.56 77 ALA A CA 1
ATOM 609 C C . ALA A 1 77 ? -3.886 3.940 -0.318 1.00 92.56 77 ALA A C 1
ATOM 611 O O . ALA A 1 77 ? -4.341 3.541 -1.392 1.00 92.56 77 ALA A O 1
ATOM 612 N N . ILE A 1 78 ? -2.576 3.993 -0.089 1.00 91.38 78 ILE A N 1
ATOM 613 C CA . ILE A 1 78 ? -1.587 3.475 -1.034 1.00 91.38 78 ILE A CA 1
ATOM 614 C C . ILE A 1 78 ? -0.805 2.337 -0.405 1.00 91.38 78 ILE A C 1
ATOM 616 O O . ILE A 1 78 ? -0.434 2.415 0.761 1.00 91.38 78 ILE A O 1
ATOM 620 N N . VAL A 1 79 ? -0.503 1.318 -1.208 1.00 92.25 79 VAL A N 1
ATOM 621 C CA . VAL A 1 79 ? 0.359 0.193 -0.832 1.00 92.25 79 VAL A CA 1
ATOM 622 C C . VAL A 1 79 ? 1.649 0.264 -1.637 1.00 92.25 79 VAL A C 1
ATOM 624 O O . VAL A 1 79 ? 1.642 0.471 -2.852 1.00 92.25 79 VAL A O 1
ATOM 627 N N . PHE A 1 80 ? 2.775 0.098 -0.961 1.00 89.75 80 PHE A N 1
ATOM 628 C CA . PHE A 1 80 ? 4.111 0.050 -1.545 1.00 89.75 80 PHE A CA 1
ATOM 629 C C . PHE A 1 80 ? 5.004 -0.810 -0.657 1.00 89.75 80 PHE A C 1
ATOM 631 O O . PHE A 1 80 ? 4.630 -1.166 0.444 1.00 89.75 80 PHE A O 1
ATOM 638 N N . GLY A 1 81 ? 6.200 -1.172 -1.102 1.00 85.25 81 GLY A N 1
ATOM 639 C CA . GLY A 1 81 ? 7.116 -1.903 -0.231 1.00 85.25 81 GLY A CA 1
ATOM 640 C C . GLY A 1 81 ? 8.052 -2.813 -0.984 1.00 85.25 81 GLY A C 1
ATOM 641 O O . GLY A 1 81 ? 8.208 -2.727 -2.208 1.00 85.25 81 GLY A O 1
ATOM 642 N N . HIS A 1 82 ? 8.694 -3.682 -0.223 1.00 87.50 82 HIS A N 1
ATOM 643 C CA . HIS A 1 82 ? 9.660 -4.643 -0.719 1.00 87.50 82 HIS A CA 1
ATOM 644 C C . HIS A 1 82 ? 8.998 -6.018 -0.788 1.00 87.50 82 HIS A C 1
ATOM 646 O O . HIS A 1 82 ? 9.383 -6.950 -0.091 1.00 87.50 82 HIS A O 1
ATOM 652 N N . ALA A 1 83 ? 8.017 -6.137 -1.691 1.00 83.75 83 ALA A N 1
ATOM 653 C CA . ALA A 1 83 ? 7.191 -7.333 -1.886 1.00 83.75 83 ALA A CA 1
ATOM 654 C C . ALA A 1 83 ? 7.999 -8.637 -2.025 1.00 83.75 83 ALA A C 1
ATOM 656 O O . ALA A 1 83 ? 7.517 -9.704 -1.664 1.00 83.75 83 ALA A O 1
ATOM 657 N N . LYS A 1 84 ? 9.245 -8.557 -2.513 1.00 86.44 84 LYS A N 1
ATOM 658 C CA . LYS A 1 84 ? 10.162 -9.701 -2.589 1.00 86.44 84 LYS A CA 1
ATOM 659 C C . LYS A 1 84 ? 10.340 -10.409 -1.237 1.00 86.44 84 LYS A C 1
ATOM 661 O O . LYS A 1 84 ? 10.450 -11.629 -1.222 1.00 86.44 84 LYS A O 1
ATOM 666 N N . ASP A 1 85 ? 10.357 -9.651 -0.147 1.00 89.25 85 ASP A N 1
ATOM 667 C CA . ASP A 1 85 ? 10.584 -10.154 1.209 1.00 89.25 85 ASP A CA 1
ATOM 668 C C . ASP A 1 85 ? 9.263 -10.267 1.995 1.00 89.25 85 ASP A C 1
ATOM 670 O O . ASP A 1 85 ? 9.268 -10.389 3.215 1.00 89.25 85 ASP A O 1
ATOM 674 N N . GLY A 1 86 ? 8.119 -10.180 1.301 1.00 91.00 86 GLY A N 1
ATOM 675 C CA . GLY A 1 86 ? 6.787 -10.230 1.909 1.00 91.00 86 GLY A CA 1
ATOM 676 C C . GLY A 1 86 ? 6.385 -8.963 2.670 1.00 91.00 86 GLY A C 1
ATOM 677 O O . GLY A 1 86 ? 5.285 -8.890 3.212 1.00 91.00 86 GLY A O 1
ATOM 678 N N . ASN A 1 87 ? 7.264 -7.961 2.700 1.00 93.69 87 ASN A N 1
ATOM 679 C CA . ASN A 1 87 ? 7.085 -6.715 3.425 1.00 93.69 87 ASN A CA 1
ATOM 680 C C . ASN A 1 87 ? 6.274 -5.695 2.611 1.00 93.69 87 ASN A C 1
ATOM 682 O O . ASN A 1 87 ? 6.631 -5.355 1.474 1.00 93.69 87 ASN A O 1
ATOM 686 N N . LEU A 1 88 ? 5.195 -5.206 3.217 1.00 93.50 88 LEU A N 1
ATOM 687 C CA . LEU A 1 88 ? 4.283 -4.226 2.654 1.00 93.50 88 LEU A CA 1
ATOM 688 C C . LEU A 1 88 ? 4.127 -3.055 3.611 1.00 93.50 88 LEU A C 1
ATOM 690 O O . LEU A 1 88 ? 3.737 -3.209 4.763 1.00 93.50 88 LEU A O 1
ATOM 694 N N . HIS A 1 89 ? 4.330 -1.872 3.063 1.00 94.19 89 HIS A N 1
ATOM 695 C CA . HIS A 1 89 ? 3.965 -0.619 3.679 1.00 94.19 89 HIS A CA 1
ATOM 696 C C . HIS A 1 89 ? 2.662 -0.119 3.080 1.00 94.19 89 HIS A C 1
ATOM 698 O O . HIS A 1 89 ? 2.391 -0.272 1.882 1.00 94.19 89 HIS A O 1
ATOM 704 N N . PHE A 1 90 ? 1.885 0.566 3.895 1.00 95.00 90 PHE A N 1
ATOM 705 C CA . PHE A 1 90 ? 0.768 1.336 3.391 1.00 95.00 90 PHE A CA 1
ATOM 706 C C . PHE A 1 90 ? 0.624 2.642 4.150 1.00 95.00 90 PHE A C 1
ATOM 708 O O . PHE A 1 90 ? 1.202 2.841 5.218 1.00 95.00 90 PHE A O 1
ATOM 715 N N . VAL A 1 91 ? -0.109 3.566 3.544 1.00 95.00 91 VAL A N 1
ATOM 716 C CA . VAL A 1 91 ? -0.388 4.875 4.124 1.00 95.00 91 VAL A CA 1
ATOM 717 C C . VAL A 1 91 ? -1.879 5.029 4.323 1.00 95.00 91 VAL A C 1
ATOM 719 O O . VAL A 1 91 ? -2.642 4.780 3.394 1.00 95.00 91 VAL A O 1
ATOM 722 N N . LEU A 1 92 ? -2.261 5.521 5.498 1.00 95.38 92 LEU A N 1
ATOM 723 C CA . LEU A 1 92 ? -3.616 5.959 5.807 1.00 95.38 92 LEU A CA 1
ATOM 724 C C . LEU A 1 92 ? -3.636 7.469 6.031 1.00 95.38 92 LEU A C 1
ATOM 726 O O . LEU A 1 92 ? -2.778 8.018 6.735 1.00 95.38 92 LEU A O 1
ATOM 730 N N . THR A 1 93 ? -4.648 8.141 5.485 1.00 94.81 93 THR A N 1
ATOM 731 C CA . THR A 1 93 ? -4.986 9.502 5.903 1.00 94.81 93 THR A CA 1
ATOM 732 C C . THR A 1 93 ? -6.099 9.426 6.948 1.00 94.81 93 THR A C 1
ATOM 734 O O . THR A 1 93 ? -7.213 8.970 6.694 1.00 94.81 93 THR A O 1
ATOM 737 N N . GLN A 1 94 ? -5.777 9.799 8.186 1.00 95.25 94 GLN A N 1
ATOM 738 C CA . GLN A 1 94 ? -6.658 9.554 9.328 1.00 95.25 94 GLN A CA 1
ATOM 739 C C . GLN A 1 94 ? -6.863 10.819 10.160 1.00 95.25 94 GLN A C 1
ATOM 741 O O . GLN A 1 94 ? -5.907 11.408 10.664 1.00 95.25 94 GLN A O 1
ATOM 746 N N . ALA A 1 95 ? -8.117 11.241 10.305 1.00 95.44 95 ALA A N 1
ATOM 747 C CA . ALA A 1 95 ? -8.503 12.256 11.280 1.00 95.44 95 ALA A CA 1
ATOM 748 C C . ALA A 1 95 ? -8.576 11.647 12.690 1.00 95.44 95 ALA A C 1
ATOM 750 O O . ALA A 1 95 ? -8.651 10.437 12.856 1.00 95.44 95 ALA A O 1
ATOM 751 N N . PHE A 1 96 ? -8.546 12.481 13.720 1.00 96.19 96 PHE A N 1
ATOM 752 C CA . PHE A 1 96 ? -8.792 12.062 15.107 1.00 96.19 96 PHE A CA 1
ATOM 753 C C . PHE A 1 96 ? -9.584 13.152 15.835 1.00 96.19 96 PHE A C 1
ATOM 755 O O . PHE A 1 96 ? -9.277 13.495 16.974 1.00 96.19 96 PHE A O 1
ATOM 762 N N . GLN A 1 97 ? -10.514 13.788 15.119 1.00 96.12 97 GLN A N 1
ATOM 763 C CA . GLN A 1 97 ? -11.254 14.944 15.626 1.00 96.12 97 GLN A CA 1
ATOM 764 C C . GLN A 1 97 ? -12.527 14.498 16.347 1.00 96.12 97 GLN A C 1
ATOM 766 O O . GLN A 1 97 ? -12.870 15.065 17.378 1.00 96.12 97 GLN A O 1
ATOM 771 N N . GLU A 1 98 ? -13.176 13.449 15.841 1.00 97.00 98 GLU A N 1
ATOM 772 C CA . GLU A 1 98 ? -14.419 12.909 16.387 1.00 97.00 98 GLU A CA 1
ATOM 773 C C . GLU A 1 98 ? -14.227 11.486 16.926 1.00 97.00 98 GLU A C 1
ATOM 775 O O . GLU A 1 98 ? -13.338 10.746 16.495 1.00 97.00 98 GLU A O 1
ATOM 780 N N . SER A 1 99 ? -15.101 11.053 17.839 1.00 97.88 99 SER A N 1
ATOM 781 C CA . SER A 1 99 ? -15.068 9.681 18.371 1.00 97.88 99 SER A CA 1
ATOM 782 C C . SER A 1 99 ? -15.186 8.625 17.267 1.00 97.88 99 SER A C 1
ATOM 784 O O . SER A 1 99 ? -14.480 7.621 17.311 1.00 97.88 99 SER A O 1
ATOM 786 N N . SER A 1 100 ? -15.985 8.890 16.228 1.00 97.69 100 SER A N 1
ATOM 787 C CA . SER A 1 100 ? -16.116 8.006 15.064 1.00 97.69 100 SER A CA 1
ATOM 788 C C . SER A 1 100 ? -14.811 7.835 14.285 1.00 97.69 100 SER A C 1
ATOM 790 O O . SER A 1 100 ? -14.568 6.764 13.731 1.00 97.69 100 SER A O 1
ATOM 792 N N . ASP A 1 101 ? -13.953 8.861 14.247 1.00 96.69 101 ASP A N 1
ATOM 793 C CA . ASP A 1 101 ? -12.651 8.758 13.587 1.00 96.69 101 ASP A CA 1
ATOM 794 C C . ASP A 1 101 ? -11.769 7.747 14.324 1.00 96.69 101 ASP A C 1
ATOM 796 O O . ASP A 1 101 ? -11.165 6.864 13.709 1.00 96.69 101 ASP A O 1
ATOM 800 N N . VAL A 1 102 ? -11.725 7.871 15.654 1.00 97.75 102 VAL A N 1
ATOM 801 C CA . VAL A 1 102 ? -10.950 6.999 16.542 1.00 97.75 102 VAL A CA 1
ATOM 802 C C . VAL A 1 102 ? -11.468 5.565 16.466 1.00 97.75 102 VAL A C 1
ATOM 804 O O . VAL A 1 102 ? -10.671 4.645 16.312 1.00 97.75 102 VAL A O 1
ATOM 807 N N . GLU A 1 103 ? -12.787 5.371 16.515 1.00 98.31 103 GLU A N 1
ATOM 808 C CA . GLU A 1 103 ? -13.430 4.055 16.404 1.00 98.31 103 GLU A CA 1
ATOM 809 C C . GLU A 1 103 ? -13.134 3.377 15.062 1.00 98.31 103 GLU A C 1
ATOM 811 O O . GLU A 1 103 ? -12.839 2.181 15.022 1.00 98.31 103 GLU A O 1
ATOM 816 N N . ARG A 1 104 ? -13.158 4.137 13.960 1.00 97.81 104 ARG A N 1
ATOM 817 C CA . ARG A 1 104 ? -12.810 3.628 12.628 1.00 97.81 104 ARG A CA 1
ATOM 818 C C . ARG A 1 104 ? -11.363 3.146 12.574 1.00 97.81 104 ARG A C 1
ATOM 820 O O . ARG A 1 104 ? -11.113 2.041 12.096 1.00 97.81 104 ARG A O 1
ATOM 827 N N . TYR A 1 105 ? -10.431 3.951 13.085 1.00 98.06 105 TYR A N 1
ATOM 828 C CA . TYR A 1 105 ? -9.012 3.596 13.119 1.00 98.06 105 TYR A CA 1
ATOM 829 C C . TYR A 1 105 ? -8.740 2.393 14.029 1.00 98.06 105 TYR A C 1
ATOM 831 O O . TYR A 1 105 ? -8.073 1.450 13.616 1.00 98.06 105 TYR A O 1
ATOM 839 N N . ASP A 1 106 ? -9.298 2.381 15.241 1.00 98.38 106 ASP A N 1
ATOM 840 C CA . ASP A 1 106 ? -9.186 1.259 16.181 1.00 98.38 106 ASP A CA 1
ATOM 841 C C . ASP A 1 106 ? -9.740 -0.040 15.578 1.00 98.38 106 ASP A C 1
ATOM 843 O O . ASP A 1 106 ? -9.087 -1.085 15.629 1.00 98.38 106 ASP A O 1
ATOM 847 N N . GLY A 1 107 ? -10.908 0.032 14.935 1.00 98.56 107 GLY A N 1
ATOM 848 C CA . GLY A 1 107 ? -11.497 -1.098 14.231 1.00 98.56 107 GLY A CA 1
ATOM 849 C C . GLY A 1 107 ? -10.599 -1.617 13.107 1.00 98.56 107 GLY A C 1
ATOM 850 O O . GLY A 1 107 ? -10.400 -2.829 13.010 1.00 98.56 107 GLY A O 1
ATOM 851 N N . PHE A 1 108 ? -10.034 -0.721 12.292 1.00 98.44 108 PHE A N 1
ATOM 852 C CA . PHE A 1 108 ? -9.103 -1.094 11.229 1.00 98.44 108 PHE A CA 1
ATOM 853 C C . PHE A 1 108 ? -7.854 -1.777 11.797 1.00 98.44 108 PHE A C 1
ATOM 855 O O . PHE A 1 108 ? -7.491 -2.856 11.337 1.00 98.44 108 PHE A O 1
ATOM 862 N N . MET A 1 109 ? -7.233 -1.204 12.833 1.00 97.94 109 MET A N 1
ATOM 863 C CA . MET A 1 109 ? -6.012 -1.754 13.432 1.00 97.94 109 MET A CA 1
ATOM 864 C C . MET A 1 109 ? -6.236 -3.127 14.071 1.00 97.94 109 MET A C 1
ATOM 866 O O . MET A 1 109 ? -5.377 -4.002 13.962 1.00 97.94 109 MET A O 1
ATOM 870 N N . LYS A 1 110 ? -7.402 -3.360 14.684 1.00 98.19 110 LYS A N 1
ATOM 871 C CA . LYS A 1 110 ? -7.785 -4.687 15.193 1.00 98.19 110 LYS A CA 1
ATOM 872 C C . LYS A 1 110 ? -7.940 -5.704 14.065 1.00 98.19 110 LYS A C 1
ATOM 874 O O . LYS A 1 110 ? -7.360 -6.783 14.143 1.00 98.19 110 LYS A O 1
ATOM 879 N N . ALA A 1 111 ? -8.661 -5.346 13.002 1.00 98.06 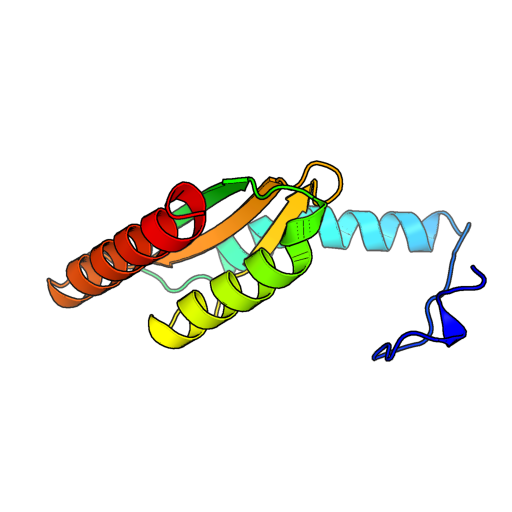111 ALA A N 1
ATOM 880 C CA . ALA A 1 111 ? -8.844 -6.223 11.847 1.00 98.06 111 ALA A CA 1
ATOM 881 C C . ALA A 1 111 ? -7.518 -6.516 11.122 1.00 98.06 111 ALA A C 1
ATOM 883 O O . ALA A 1 111 ? -7.278 -7.642 10.693 1.00 98.06 111 ALA A O 1
ATOM 884 N N . LEU A 1 112 ? -6.629 -5.523 11.028 1.00 97.50 112 LEU A N 1
ATOM 885 C CA . LEU A 1 112 ? -5.281 -5.691 10.493 1.00 97.50 112 LEU A CA 1
ATOM 886 C C . LEU A 1 112 ? -4.457 -6.662 11.347 1.00 97.50 112 LEU A C 1
ATOM 888 O O . LEU A 1 112 ? -3.799 -7.546 10.807 1.00 97.50 112 LEU A O 1
ATOM 892 N N . ALA A 1 113 ? -4.499 -6.523 12.674 1.00 96.62 113 ALA A N 1
ATOM 893 C CA . ALA A 1 113 ? -3.796 -7.430 13.574 1.00 96.62 113 ALA A CA 1
ATOM 894 C C . ALA A 1 113 ? -4.303 -8.875 13.435 1.00 96.62 113 ALA A C 1
ATOM 896 O O . ALA A 1 113 ? -3.496 -9.800 13.384 1.00 96.62 113 ALA A O 1
ATOM 897 N N . GLU A 1 114 ? -5.618 -9.077 13.312 1.00 96.69 114 GLU A N 1
ATOM 898 C CA . GLU A 1 114 ? -6.206 -10.393 13.033 1.00 96.69 114 GLU A CA 1
ATOM 899 C C . GLU A 1 114 ? -5.740 -10.959 11.684 1.00 96.69 114 GLU A C 1
ATOM 901 O O . GLU A 1 114 ? -5.385 -12.135 11.610 1.00 96.69 114 GLU A O 1
ATOM 906 N N . LEU A 1 115 ? -5.684 -10.128 10.638 1.00 95.50 115 LEU A N 1
ATOM 907 C CA . LEU A 1 115 ? -5.194 -10.518 9.314 1.00 95.50 115 LEU A CA 1
ATOM 908 C C . LEU A 1 115 ? -3.723 -10.964 9.346 1.00 95.50 115 LEU A C 1
ATOM 910 O O . LEU A 1 115 ? -3.367 -11.950 8.703 1.00 95.50 115 LEU A O 1
ATOM 914 N N . VAL A 1 116 ? -2.873 -10.231 10.069 1.00 94.38 116 VAL A N 1
ATOM 915 C CA . VAL A 1 116 ? -1.415 -10.436 10.072 1.00 94.38 116 VAL A CA 1
ATOM 916 C C . VAL A 1 116 ? -0.975 -11.519 11.057 1.00 94.38 116 VAL A C 1
ATOM 918 O O . VAL A 1 116 ? -0.077 -12.290 10.741 1.00 94.38 116 VAL A O 1
ATOM 921 N N . VAL A 1 117 ? -1.566 -11.572 12.255 1.00 91.75 117 VAL A N 1
ATOM 922 C CA . VAL A 1 117 ? -1.141 -12.473 13.347 1.00 91.75 117 VAL A CA 1
ATOM 923 C C . VAL A 1 117 ? -2.006 -13.726 13.432 1.00 91.75 117 VAL A C 1
ATOM 925 O O . VAL A 1 117 ? -1.542 -14.770 13.883 1.00 91.75 117 VAL A O 1
ATOM 928 N N . GLY A 1 118 ? -3.272 -13.647 13.021 1.00 77.94 118 GLY A N 1
ATOM 929 C CA . GLY A 1 118 ? -4.204 -14.772 13.084 1.00 77.94 118 GLY A CA 1
ATOM 930 C C . GLY A 1 118 ? -3.908 -15.896 12.086 1.00 77.94 118 GLY A C 1
ATOM 931 O O . GLY A 1 118 ? -4.725 -16.814 11.970 1.00 77.94 118 GLY A O 1
ATOM 932 N N . ARG A 1 119 ? -2.793 -15.826 11.347 1.00 58.19 119 ARG A N 1
ATOM 933 C CA . ARG A 1 119 ? -2.406 -16.769 10.295 1.00 58.19 119 ARG A CA 1
ATOM 934 C C . ARG A 1 119 ? -0.916 -17.072 10.295 1.00 58.19 119 ARG A C 1
ATOM 936 O O . ARG A 1 119 ? -0.117 -16.128 10.451 1.00 58.19 119 ARG A O 1
#

Sequence (119 aa):
ERLLPTLPLLAPAEFTRDAERQAAFWRVRKGLIPSVGAMRARGTSFIIEDVVFPVERLAEGVAELQALFDRYGYDDAIVFGHAKDGNLHFVLTQAFQESSDVERYDGFMKALAELVVGR

Radius of gyration: 16.99 Å; Cα contacts (8 Å, |Δi|>4): 108; chains: 1; bounding box: 34×37×41 Å

Nearest PDB structures (foldseek):
  4qvz-assembly2_B  TM=5.163E-01  e=1.108E-01  Homo sapiens
  6lqq-assembly1_RC  TM=4.901E-01  e=2.383E-01  Saccharomyces cerevisiae S288C
  6rxx-assembly1_CP  TM=4.311E-01  e=6.210E-01  Thermochaetoides thermophila
  6rxv-assembly1_CP  TM=4.253E-01  e=6.210E-01  Thermochaetoides thermophila DSM 1495
  7mq9-assembly1_NY  TM=4.825E-01  e=3.481E+00  Homo sapiens